Protein AF-A0AAV7ES06-F1 (afdb_monomer_lite)

Organism: Aristolochia fimbriata (NCBI:txid158543)

pLDDT: mean 71.5, std 11.59, range [42.03, 86.38]

Sequence (94 aa):
MEVGYTPDYLFLLQTILQTDPQRNMNREETAFLLDVLKTTILEHAYLQTKVLGINLVTLPNVADAILANGMFCHYDRPRIAQLFEKAGLYMRAQ

Structure (mmCIF, N/CA/C/O backbone):
data_AF-A0AAV7ES06-F1
#
_entry.id   AF-A0AAV7ES06-F1
#
loop_
_atom_site.group_PDB
_atom_site.id
_atom_site.type_symbol
_atom_site.label_atom_id
_atom_site.label_alt_id
_atom_site.label_comp_id
_atom_site.label_asym_id
_atom_site.label_entity_id
_atom_site.label_seq_id
_atom_site.pdbx_PDB_ins_code
_atom_site.Cartn_x
_atom_site.Cartn_y
_atom_site.Cartn_z
_atom_site.occupancy
_atom_site.B_iso_or_equiv
_atom_site.auth_seq_id
_atom_site.auth_comp_id
_atom_site.auth_asym_id
_atom_site.auth_atom_id
_atom_site.pdbx_PDB_model_num
ATOM 1 N N . MET A 1 1 ? 34.493 4.000 -15.566 1.00 42.03 1 MET A N 1
ATOM 2 C CA . MET A 1 1 ? 33.734 3.744 -14.329 1.00 42.03 1 MET A CA 1
ATOM 3 C C . MET A 1 1 ? 32.326 4.233 -14.593 1.00 42.03 1 MET A C 1
ATOM 5 O O . MET A 1 1 ? 32.083 5.427 -14.487 1.00 42.03 1 MET A O 1
ATOM 9 N N . GLU A 1 2 ? 31.443 3.354 -15.067 1.00 43.66 2 GLU A N 1
ATOM 10 C CA . GLU A 1 2 ? 30.011 3.657 -15.081 1.00 43.66 2 GLU A CA 1
ATOM 11 C C . GLU A 1 2 ? 29.595 3.759 -13.617 1.00 43.66 2 GLU A C 1
ATOM 13 O O . GLU A 1 2 ? 29.521 2.759 -12.907 1.00 43.66 2 GLU A O 1
ATOM 18 N N . VAL A 1 3 ? 29.439 4.989 -13.125 1.00 52.06 3 VAL A N 1
ATOM 19 C CA . VAL A 1 3 ? 28.657 5.216 -11.914 1.00 52.06 3 VAL A CA 1
ATOM 20 C C . VAL A 1 3 ? 27.284 4.663 -12.256 1.00 52.06 3 VAL A C 1
ATOM 22 O O . VAL A 1 3 ? 26.573 5.244 -13.074 1.00 52.06 3 VAL A O 1
ATOM 25 N N . GLY A 1 4 ? 26.964 3.501 -11.690 1.00 45.09 4 GLY A N 1
ATOM 26 C CA . GLY A 1 4 ? 25.648 2.894 -11.756 1.00 45.09 4 GLY A CA 1
ATOM 27 C C . GLY A 1 4 ? 24.654 3.794 -11.040 1.00 45.09 4 GLY A C 1
ATOM 28 O O . GLY A 1 4 ? 24.269 3.527 -9.910 1.00 45.09 4 GLY A O 1
ATOM 29 N N . TYR A 1 5 ? 24.257 4.886 -11.688 1.00 48.62 5 TYR A N 1
ATOM 30 C CA . TYR A 1 5 ? 22.997 5.542 -11.404 1.00 48.62 5 TYR A CA 1
ATOM 31 C C . TYR A 1 5 ? 21.925 4.602 -11.944 1.00 48.62 5 TYR A C 1
ATOM 33 O O . TYR A 1 5 ? 21.427 4.775 -13.051 1.00 48.62 5 TYR A O 1
ATOM 41 N N . THR A 1 6 ? 21.580 3.572 -11.176 1.00 53.78 6 THR A N 1
ATOM 42 C CA . THR A 1 6 ? 20.203 3.094 -11.206 1.00 53.78 6 THR A CA 1
ATOM 43 C C . THR A 1 6 ? 19.389 4.234 -10.608 1.00 53.78 6 THR A C 1
ATOM 45 O O . THR A 1 6 ? 19.550 4.504 -9.416 1.00 53.78 6 THR A O 1
ATOM 48 N N . PRO A 1 7 ? 18.618 4.995 -11.407 1.00 57.66 7 PRO A N 1
ATOM 49 C CA . PRO A 1 7 ? 17.760 6.031 -10.857 1.00 57.66 7 PRO A CA 1
ATOM 50 C C . PRO A 1 7 ? 16.855 5.366 -9.826 1.00 57.66 7 PRO A C 1
ATOM 52 O O . PRO A 1 7 ? 16.060 4.486 -10.159 1.00 57.66 7 PRO A O 1
ATOM 55 N N . ASP A 1 8 ? 17.030 5.747 -8.564 1.00 69.19 8 ASP A N 1
ATOM 56 C CA . ASP A 1 8 ? 16.267 5.219 -7.443 1.00 69.19 8 ASP A CA 1
ATOM 57 C C . ASP A 1 8 ? 14.872 5.855 -7.486 1.00 69.19 8 ASP A C 1
ATOM 59 O O . ASP A 1 8 ? 14.509 6.749 -6.719 1.00 69.19 8 ASP A O 1
ATOM 63 N N . TYR A 1 9 ? 14.093 5.444 -8.492 1.00 64.31 9 TYR A N 1
ATOM 64 C CA . TYR A 1 9 ? 12.702 5.843 -8.660 1.00 64.31 9 TYR A CA 1
ATOM 65 C C . TYR A 1 9 ? 11.920 5.514 -7.387 1.00 64.31 9 TYR A C 1
ATOM 67 O O . TYR A 1 9 ? 11.001 6.241 -7.041 1.00 64.31 9 TYR A O 1
ATOM 75 N N . LEU A 1 10 ? 12.324 4.483 -6.640 1.00 64.94 10 LEU A N 1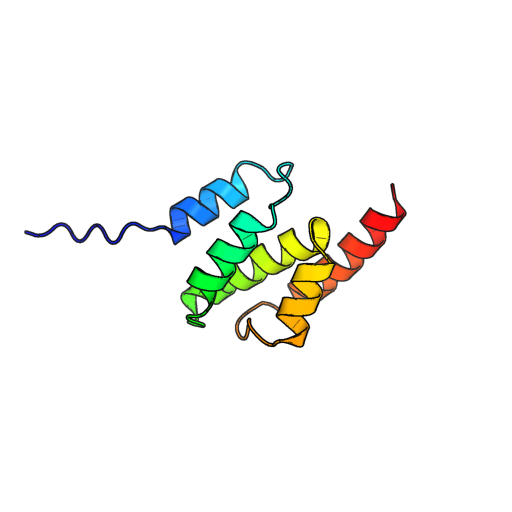
ATOM 76 C CA . LEU A 1 10 ? 11.742 4.118 -5.352 1.00 64.94 10 LEU A CA 1
ATOM 77 C C . LEU A 1 10 ? 11.957 5.205 -4.298 1.00 64.94 10 LEU A C 1
ATOM 79 O O . LEU A 1 10 ? 10.998 5.571 -3.619 1.00 64.94 10 LEU A O 1
ATOM 83 N N . PHE A 1 11 ? 13.164 5.762 -4.186 1.00 71.31 11 PHE A N 1
ATOM 84 C CA . PHE A 1 11 ? 13.437 6.898 -3.308 1.00 71.31 11 PHE A CA 1
ATOM 85 C C . PHE A 1 11 ? 12.680 8.159 -3.737 1.00 71.31 11 PHE A C 1
ATOM 87 O O . PHE A 1 11 ? 12.107 8.861 -2.898 1.00 71.31 11 PHE A O 1
ATOM 94 N N . LEU A 1 12 ? 12.624 8.435 -5.043 1.00 69.19 12 LEU A N 1
ATOM 95 C CA . LEU A 1 12 ? 11.876 9.577 -5.569 1.00 69.19 12 LEU A CA 1
ATOM 96 C C . LEU A 1 12 ? 10.376 9.435 -5.273 1.00 69.19 12 LEU A C 1
ATOM 98 O O . LEU A 1 12 ? 9.759 10.367 -4.766 1.00 69.19 12 LEU A O 1
ATOM 102 N N . LEU A 1 13 ? 9.805 8.249 -5.490 1.00 66.38 13 LEU A N 1
ATOM 103 C CA . LEU A 1 13 ? 8.415 7.937 -5.164 1.00 66.38 13 LEU A CA 1
ATOM 104 C C . LEU A 1 13 ? 8.168 7.964 -3.651 1.00 66.38 13 LEU A C 1
ATOM 106 O O . LEU A 1 13 ? 7.169 8.518 -3.212 1.00 66.38 13 LEU A O 1
ATOM 110 N N . GLN A 1 14 ? 9.075 7.429 -2.825 1.00 64.94 14 GLN A N 1
ATOM 111 C CA . GLN A 1 14 ? 9.014 7.554 -1.361 1.00 64.94 14 GLN A CA 1
ATOM 112 C C . GLN A 1 14 ? 8.937 9.012 -0.930 1.00 64.94 14 GLN A C 1
ATOM 114 O O . GLN A 1 14 ? 8.142 9.329 -0.048 1.00 64.94 14 GLN A O 1
ATOM 119 N N . THR A 1 15 ? 9.764 9.858 -1.541 1.00 67.75 15 THR A N 1
ATOM 120 C CA . THR A 1 15 ? 9.863 11.283 -1.238 1.00 67.75 15 THR A CA 1
ATOM 121 C C . THR A 1 15 ? 8.580 11.992 -1.643 1.00 67.75 15 THR A C 1
ATOM 123 O O . THR A 1 15 ? 7.951 12.611 -0.796 1.00 67.75 15 THR A O 1
ATOM 126 N N . ILE A 1 16 ? 8.115 11.798 -2.880 1.00 64.75 16 ILE A N 1
ATOM 127 C CA . ILE A 1 16 ? 6.849 12.361 -3.374 1.00 64.75 16 ILE A CA 1
ATOM 128 C C . ILE A 1 16 ? 5.674 11.930 -2.478 1.00 64.75 16 ILE A C 1
ATOM 130 O O . ILE A 1 16 ? 4.860 12.760 -2.083 1.00 64.75 16 ILE A O 1
ATOM 134 N N . LEU A 1 17 ? 5.635 10.659 -2.062 1.00 64.69 17 LEU A N 1
ATOM 135 C CA . LEU A 1 17 ? 4.610 10.131 -1.155 1.00 64.69 17 LEU A CA 1
ATOM 136 C C . LEU A 1 17 ? 4.758 10.604 0.305 1.00 64.69 17 LEU A C 1
ATOM 138 O O . LEU A 1 17 ? 3.800 10.501 1.066 1.00 64.69 17 LEU A O 1
ATOM 142 N N . GLN A 1 18 ? 5.945 11.036 0.750 1.00 61.97 18 GLN A N 1
ATOM 143 C CA . GLN A 1 18 ? 6.162 11.563 2.107 1.00 61.97 18 GLN A CA 1
ATOM 144 C C . GLN A 1 18 ? 5.935 13.073 2.199 1.00 61.97 18 GLN A C 1
ATOM 146 O O . GLN A 1 18 ? 5.510 13.543 3.252 1.00 61.97 18 GLN A O 1
ATOM 151 N N . THR A 1 19 ? 6.236 13.822 1.138 1.00 61.62 19 THR A N 1
ATOM 152 C CA . THR A 1 19 ? 6.216 15.288 1.158 1.00 61.62 19 THR A CA 1
ATOM 153 C C . THR A 1 19 ? 4.799 15.856 1.260 1.00 61.62 19 THR A C 1
ATOM 155 O O . THR A 1 19 ? 4.629 16.896 1.890 1.00 61.62 19 THR A O 1
ATOM 158 N N . ASP A 1 20 ? 3.773 15.153 0.769 1.00 54.91 20 ASP A N 1
ATOM 159 C CA . ASP A 1 20 ? 2.393 15.647 0.804 1.00 54.91 20 ASP A CA 1
ATOM 160 C C . ASP A 1 20 ? 1.378 14.585 1.270 1.00 54.91 20 ASP A C 1
ATOM 162 O O . ASP A 1 20 ? 0.707 13.955 0.454 1.00 54.91 20 ASP A O 1
ATOM 166 N N . PRO A 1 21 ? 1.155 14.426 2.588 1.00 51.75 21 PRO A N 1
ATOM 167 C CA . PRO A 1 21 ? 0.041 13.624 3.108 1.00 51.75 21 PRO A CA 1
ATOM 168 C C . PRO A 1 21 ? -1.345 14.224 2.795 1.00 51.75 21 PRO A C 1
ATOM 170 O O . PRO A 1 21 ? -2.357 13.580 3.058 1.00 51.75 21 PRO A O 1
ATOM 173 N N . GLN A 1 22 ? -1.398 15.455 2.268 1.00 53.22 22 GLN A N 1
ATOM 174 C CA . GLN A 1 22 ? -2.621 16.139 1.831 1.00 53.22 22 GLN A CA 1
ATOM 175 C C . GLN A 1 22 ? -2.846 16.062 0.315 1.00 53.22 22 GLN A C 1
ATOM 177 O O . GLN A 1 22 ? -3.955 16.343 -0.143 1.00 53.22 22 GLN A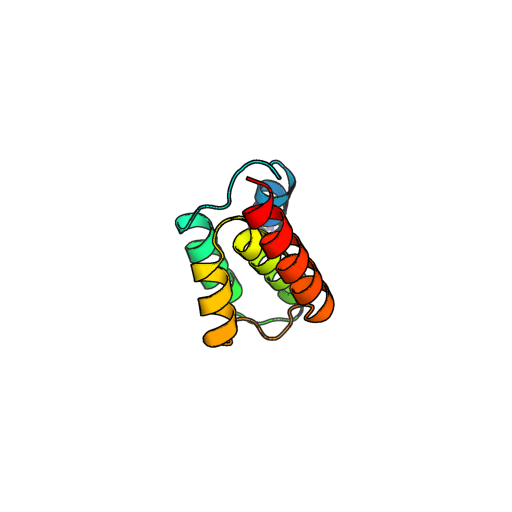 O 1
ATOM 182 N N . ARG A 1 23 ? -1.835 15.676 -0.484 1.00 57.19 23 ARG A N 1
ATOM 183 C CA . ARG A 1 23 ? -2.085 15.364 -1.891 1.00 57.19 23 ARG A CA 1
ATOM 184 C C . ARG A 1 23 ? -2.768 14.013 -1.956 1.00 57.19 23 ARG A C 1
ATOM 186 O O . ARG A 1 23 ? -2.162 12.977 -1.695 1.00 57.19 23 ARG A O 1
ATOM 193 N N . ASN A 1 24 ? -4.033 14.026 -2.357 1.00 60.06 24 ASN A N 1
ATOM 194 C CA . ASN A 1 24 ? -4.693 12.804 -2.772 1.00 60.06 24 ASN A CA 1
ATOM 195 C C . ASN A 1 24 ? -3.890 12.182 -3.918 1.00 60.06 24 ASN A C 1
ATOM 197 O O . ASN A 1 24 ? -3.794 12.765 -4.997 1.00 60.06 24 ASN A O 1
ATOM 201 N N . MET A 1 25 ? -3.338 10.995 -3.671 1.00 65.19 25 MET A N 1
ATOM 202 C CA . MET A 1 25 ? -2.732 10.160 -4.701 1.00 65.19 25 MET A CA 1
ATOM 203 C C . MET A 1 25 ? -3.775 9.938 -5.793 1.00 65.19 25 MET A C 1
ATOM 205 O O . MET A 1 25 ? -4.886 9.468 -5.519 1.00 65.19 25 MET A O 1
ATOM 209 N N . ASN A 1 26 ? -3.455 10.373 -7.004 1.00 72.81 26 ASN A N 1
ATOM 210 C CA . ASN A 1 26 ? -4.366 10.327 -8.136 1.00 72.81 26 ASN A CA 1
ATOM 211 C C . ASN A 1 26 ? -4.234 8.985 -8.876 1.00 72.81 26 ASN A C 1
ATOM 213 O O . ASN A 1 26 ? -3.295 8.211 -8.684 1.00 72.81 26 ASN A O 1
ATOM 217 N N . ARG A 1 27 ? -5.223 8.675 -9.724 1.00 71.06 27 ARG A N 1
ATOM 218 C CA . ARG A 1 27 ? -5.305 7.373 -10.408 1.00 71.06 27 ARG A CA 1
ATOM 219 C C . ARG A 1 27 ? -4.070 7.098 -11.283 1.00 71.06 27 ARG A C 1
ATOM 221 O O . ARG A 1 27 ? -3.693 5.941 -11.435 1.00 71.06 27 ARG A O 1
ATOM 228 N N . GLU A 1 28 ? -3.451 8.143 -11.826 1.00 74.00 28 GLU A N 1
ATOM 229 C CA . GLU A 1 28 ? -2.259 8.066 -12.679 1.00 74.00 28 GLU A CA 1
ATOM 230 C C . GLU A 1 28 ? -1.004 7.676 -11.888 1.00 74.00 28 GLU A C 1
ATOM 232 O O . GLU A 1 28 ? -0.304 6.748 -12.292 1.00 74.00 28 GLU A O 1
ATOM 237 N N . GLU A 1 29 ? -0.759 8.298 -10.727 1.00 72.56 29 GLU A N 1
ATOM 238 C CA . GLU A 1 29 ? 0.345 7.905 -9.841 1.00 72.56 29 GLU A CA 1
ATOM 239 C C . GLU A 1 29 ? 0.170 6.474 -9.338 1.00 72.56 29 GLU A C 1
ATOM 241 O O . GLU A 1 29 ? 1.128 5.703 -9.326 1.00 72.56 29 GLU A O 1
ATOM 246 N N . THR A 1 30 ? -1.059 6.084 -8.987 1.00 74.31 30 THR A N 1
ATOM 247 C CA . THR A 1 30 ? -1.352 4.703 -8.593 1.00 74.31 30 THR A CA 1
ATOM 248 C C . THR A 1 30 ? -1.107 3.726 -9.737 1.00 74.31 30 THR A C 1
ATOM 250 O O . THR A 1 30 ? -0.501 2.686 -9.509 1.00 74.31 30 THR A O 1
ATOM 253 N N . ALA A 1 31 ? -1.521 4.039 -10.966 1.00 78.00 31 ALA A N 1
ATOM 254 C CA . ALA A 1 31 ? -1.275 3.175 -12.120 1.00 78.00 31 ALA A CA 1
ATOM 255 C C . ALA A 1 31 ? 0.226 3.012 -12.406 1.00 78.00 31 ALA A C 1
ATOM 257 O O . ALA A 1 31 ? 0.685 1.891 -12.624 1.00 78.00 31 ALA A O 1
ATOM 258 N N . PHE A 1 32 ? 0.992 4.105 -12.340 1.00 77.06 32 PHE A N 1
ATOM 259 C CA . PHE A 1 32 ? 2.445 4.068 -12.495 1.00 77.06 32 PHE A CA 1
ATOM 260 C C . PHE A 1 32 ? 3.102 3.223 -11.402 1.00 77.06 32 PHE A C 1
ATOM 262 O O . PHE A 1 32 ? 3.901 2.334 -11.690 1.00 77.06 32 PHE A O 1
ATOM 269 N N . LEU A 1 33 ? 2.716 3.440 -10.143 1.00 74.50 33 LEU A N 1
ATOM 270 C CA . LEU A 1 33 ? 3.243 2.649 -9.045 1.00 74.50 33 LEU A CA 1
ATOM 271 C C . LEU A 1 33 ? 2.858 1.180 -9.134 1.00 74.50 33 LEU A C 1
ATOM 273 O O . LEU A 1 33 ? 3.678 0.342 -8.790 1.00 74.50 33 LEU A O 1
ATOM 277 N N . LEU A 1 34 ? 1.648 0.851 -9.581 1.00 77.50 34 LEU A N 1
ATOM 278 C CA . LEU A 1 34 ? 1.247 -0.536 -9.793 1.00 77.50 34 LEU A CA 1
ATOM 279 C C . LEU A 1 34 ? 2.117 -1.208 -10.851 1.00 77.50 34 LEU A C 1
ATOM 281 O O . LEU A 1 34 ? 2.495 -2.360 -10.663 1.00 77.50 34 LEU A O 1
ATOM 285 N N . ASP A 1 35 ? 2.475 -0.502 -11.923 1.00 80.31 35 ASP A N 1
ATOM 286 C CA . ASP A 1 35 ? 3.356 -1.043 -12.957 1.00 80.31 35 ASP A CA 1
ATOM 287 C C . ASP A 1 35 ? 4.787 -1.265 -12.440 1.00 80.31 35 ASP A C 1
ATOM 289 O O . ASP A 1 35 ? 5.366 -2.327 -12.660 1.00 80.31 35 ASP A O 1
ATOM 293 N N . VAL A 1 36 ? 5.307 -0.332 -11.634 1.00 75.06 36 VAL A N 1
ATOM 294 C CA . VAL A 1 36 ? 6.612 -0.464 -10.957 1.00 75.06 36 VAL A CA 1
ATOM 295 C C . VAL A 1 36 ? 6.593 -1.558 -9.877 1.00 75.06 36 VAL A C 1
ATOM 297 O O . VAL A 1 36 ? 7.572 -2.278 -9.692 1.00 75.06 36 VAL A O 1
ATOM 300 N N . LEU A 1 37 ? 5.480 -1.713 -9.155 1.00 71.81 37 LEU A N 1
ATOM 301 C CA . LEU A 1 37 ? 5.313 -2.677 -8.061 1.00 71.81 37 LEU A CA 1
ATOM 302 C C . LEU A 1 37 ? 4.858 -4.068 -8.525 1.00 71.81 37 LEU A C 1
ATOM 304 O O . LEU A 1 37 ? 4.802 -4.972 -7.688 1.00 71.81 37 LEU A O 1
ATOM 308 N N . LYS A 1 38 ? 4.579 -4.270 -9.824 1.00 68.06 38 LYS A N 1
ATOM 309 C CA . LYS A 1 38 ? 4.292 -5.597 -10.406 1.00 68.06 38 LYS A CA 1
ATOM 310 C C . LYS A 1 38 ? 5.415 -6.594 -10.151 1.00 68.06 38 LYS A C 1
ATOM 312 O O . LYS A 1 38 ? 5.145 -7.784 -10.020 1.00 68.06 38 LYS A O 1
ATOM 317 N N . THR A 1 39 ? 6.664 -6.129 -10.078 1.00 67.06 39 THR A N 1
ATOM 318 C CA . THR A 1 39 ? 7.773 -6.975 -9.635 1.00 67.06 39 THR A CA 1
ATOM 319 C C . THR A 1 39 ? 7.685 -7.132 -8.115 1.00 67.06 39 THR A C 1
ATOM 321 O O . THR A 1 39 ? 8.140 -6.297 -7.333 1.00 67.06 39 THR A O 1
ATOM 324 N N . THR A 1 40 ? 6.977 -8.168 -7.668 1.00 59.69 40 THR A N 1
ATOM 325 C CA . THR A 1 40 ? 6.753 -8.440 -6.245 1.00 59.69 40 THR A CA 1
ATOM 326 C C . THR A 1 40 ? 8.028 -9.003 -5.612 1.00 59.69 40 THR A C 1
ATOM 328 O O . THR A 1 40 ? 8.137 -10.206 -5.390 1.00 59.69 40 THR A O 1
ATOM 331 N N . ILE A 1 41 ? 9.005 -8.138 -5.340 1.00 68.94 41 ILE A N 1
ATOM 332 C CA . ILE A 1 41 ? 10.204 -8.469 -4.561 1.00 68.94 41 ILE A CA 1
ATOM 333 C C . ILE A 1 41 ? 10.085 -7.932 -3.132 1.00 68.94 41 ILE A C 1
ATOM 335 O O . ILE A 1 41 ? 9.344 -6.985 -2.861 1.00 68.94 41 ILE A O 1
ATOM 339 N N . LEU A 1 42 ? 10.831 -8.533 -2.205 1.00 67.31 42 LEU A N 1
ATOM 340 C CA . LEU A 1 42 ? 10.760 -8.213 -0.775 1.00 67.31 42 LEU A CA 1
ATOM 341 C C . LEU A 1 42 ? 11.104 -6.746 -0.464 1.00 67.31 42 LEU A C 1
ATOM 343 O O . LEU A 1 42 ? 10.509 -6.161 0.436 1.00 67.31 42 LEU A O 1
ATOM 347 N N . GLU A 1 43 ? 11.985 -6.121 -1.248 1.00 71.06 43 GLU A N 1
ATOM 348 C CA . GLU A 1 43 ? 12.314 -4.689 -1.133 1.00 71.06 43 GLU A CA 1
ATOM 349 C C . GLU A 1 43 ? 11.097 -3.776 -1.349 1.00 71.06 43 GLU A C 1
ATOM 351 O O . GLU A 1 43 ? 11.012 -2.688 -0.783 1.00 71.06 43 GLU A O 1
ATOM 356 N N . HIS A 1 44 ? 10.103 -4.236 -2.111 1.00 72.88 44 HIS A N 1
ATOM 357 C CA . HIS A 1 44 ? 8.911 -3.460 -2.434 1.00 72.88 44 HIS A CA 1
ATOM 358 C C . HIS A 1 44 ? 7.778 -3.680 -1.416 1.00 72.88 44 HIS A C 1
ATOM 360 O O . HIS A 1 44 ? 6.771 -2.978 -1.471 1.00 72.88 44 HIS A O 1
ATOM 366 N N . ALA A 1 45 ? 7.929 -4.592 -0.449 1.00 78.75 45 ALA A N 1
ATOM 367 C CA . ALA A 1 45 ? 6.930 -4.906 0.583 1.00 78.75 45 ALA A CA 1
ATOM 368 C C . ALA A 1 45 ? 6.428 -3.660 1.337 1.00 78.75 45 ALA A C 1
ATOM 370 O O . ALA A 1 45 ? 5.223 -3.437 1.522 1.00 78.75 45 ALA A O 1
ATOM 371 N N . TYR A 1 46 ? 7.371 -2.805 1.736 1.00 78.12 46 TYR A N 1
ATOM 372 C CA . TYR A 1 46 ? 7.073 -1.563 2.440 1.00 78.12 46 TYR A CA 1
ATOM 373 C C . TYR A 1 46 ? 6.302 -0.580 1.551 1.00 78.12 46 TYR A C 1
ATOM 375 O O . TYR A 1 46 ? 5.321 0.022 1.991 1.00 78.12 46 TYR A O 1
ATOM 383 N N . LEU A 1 47 ? 6.695 -0.462 0.281 1.00 77.88 47 LEU A N 1
ATOM 384 C CA . LEU A 1 47 ? 6.023 0.389 -0.698 1.00 77.88 47 LEU A CA 1
ATOM 385 C C . LEU A 1 47 ? 4.612 -0.105 -1.004 1.00 77.88 47 LEU A C 1
ATOM 387 O O . LEU A 1 47 ? 3.684 0.691 -0.933 1.00 77.88 47 LEU A O 1
ATOM 391 N N . GLN A 1 48 ?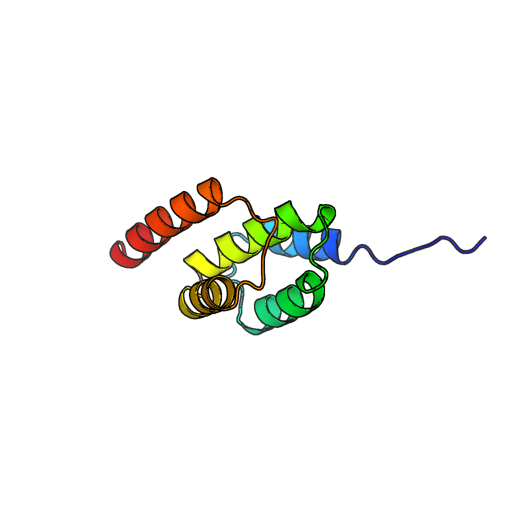 4.425 -1.406 -1.243 1.00 81.25 48 GLN A N 1
ATOM 392 C CA . GLN A 1 48 ? 3.102 -2.009 -1.444 1.00 81.25 48 GLN A CA 1
ATOM 393 C C . GLN A 1 48 ? 2.160 -1.653 -0.289 1.00 81.25 48 GLN A C 1
ATOM 395 O O . GLN A 1 48 ? 1.047 -1.184 -0.511 1.00 81.25 48 GLN A O 1
ATOM 400 N N . THR A 1 49 ? 2.642 -1.778 0.951 1.00 85.00 49 THR A N 1
ATOM 401 C CA . THR A 1 49 ? 1.879 -1.415 2.154 1.00 85.00 49 THR A CA 1
ATOM 402 C C . THR A 1 49 ? 1.528 0.073 2.183 1.00 85.00 49 THR A C 1
ATOM 404 O O . THR A 1 49 ? 0.392 0.450 2.460 1.00 85.00 49 THR A O 1
ATOM 407 N N . LYS A 1 50 ? 2.491 0.948 1.888 1.00 80.00 50 LYS A N 1
ATOM 408 C CA . LYS A 1 50 ? 2.271 2.400 1.910 1.00 80.00 50 LYS A CA 1
ATOM 409 C C . LYS A 1 50 ? 1.255 2.836 0.858 1.00 80.00 50 LYS A C 1
ATOM 411 O O . LYS A 1 50 ? 0.362 3.624 1.141 1.00 80.00 50 LYS A O 1
ATOM 416 N N . VAL A 1 51 ? 1.395 2.300 -0.345 1.00 79.56 51 VAL A N 1
ATOM 417 C CA . VAL A 1 51 ? 0.625 2.675 -1.533 1.00 79.56 51 VAL A CA 1
ATOM 418 C C . VAL A 1 51 ? -0.791 2.174 -1.422 1.00 79.56 51 VAL A C 1
ATOM 420 O O . VAL A 1 51 ? -1.725 2.918 -1.706 1.00 79.56 51 VAL A O 1
ATOM 423 N N . LEU A 1 52 ? -0.963 0.943 -0.947 1.00 82.25 52 LEU A N 1
ATOM 424 C CA . LEU A 1 52 ? -2.277 0.428 -0.624 1.00 82.25 52 LEU A CA 1
ATOM 425 C C . LEU A 1 52 ? -2.912 1.250 0.506 1.00 82.25 52 LEU A C 1
ATOM 427 O O . LEU A 1 52 ? -4.072 1.620 0.403 1.00 82.25 52 LEU A O 1
ATOM 431 N N . GLY A 1 53 ? -2.142 1.633 1.528 1.00 81.69 53 GLY A N 1
ATOM 432 C CA . GLY A 1 53 ? -2.609 2.502 2.607 1.00 81.69 53 GLY A CA 1
ATOM 433 C C . GLY A 1 53 ? -3.118 3.867 2.137 1.00 81.69 53 GLY A C 1
ATOM 434 O O . GLY A 1 53 ? -4.183 4.302 2.566 1.00 81.69 53 GLY A O 1
ATOM 435 N N . ILE A 1 54 ? -2.388 4.529 1.237 1.00 78.50 54 ILE A N 1
ATOM 436 C CA . ILE A 1 54 ? -2.795 5.825 0.678 1.00 78.50 54 ILE A CA 1
ATOM 437 C C . ILE A 1 54 ? -4.009 5.648 -0.238 1.00 78.50 54 ILE A C 1
ATOM 439 O O . ILE A 1 54 ? -5.000 6.356 -0.071 1.00 78.50 54 ILE A O 1
ATOM 443 N N . ASN A 1 55 ? -3.984 4.652 -1.132 1.00 79.88 55 ASN A N 1
ATOM 444 C CA . ASN A 1 55 ? -5.121 4.348 -2.001 1.00 79.88 55 ASN A CA 1
ATOM 445 C C . ASN A 1 55 ? -6.376 3.980 -1.209 1.00 79.88 55 ASN A C 1
ATOM 447 O O . ASN A 1 55 ? -7.465 4.302 -1.645 1.00 79.88 55 ASN A O 1
ATOM 451 N N . LEU A 1 56 ? -6.273 3.359 -0.037 1.00 81.06 56 LEU A N 1
ATOM 452 C CA . LEU A 1 56 ? -7.452 3.070 0.783 1.00 81.06 56 LEU A CA 1
ATOM 453 C C . LEU A 1 56 ? -8.167 4.329 1.273 1.00 81.06 56 LEU A C 1
ATOM 455 O O . LEU A 1 56 ? -9.390 4.333 1.394 1.00 81.06 56 LEU A O 1
ATOM 459 N N . VAL A 1 57 ? -7.411 5.393 1.533 1.00 77.25 57 VAL A N 1
ATOM 460 C CA . VAL A 1 57 ? -7.954 6.674 1.991 1.00 77.25 57 VAL A CA 1
ATOM 461 C C . VAL A 1 57 ? -8.433 7.519 0.808 1.00 77.25 57 VAL A C 1
ATOM 463 O O . VAL A 1 57 ? -9.488 8.140 0.894 1.00 77.25 57 VAL A O 1
ATOM 466 N N . THR A 1 58 ? -7.688 7.538 -0.301 1.00 74.88 58 THR A N 1
ATOM 467 C CA . THR A 1 58 ? -7.958 8.434 -1.439 1.00 74.88 58 THR A CA 1
ATOM 468 C C . THR A 1 58 ? -8.788 7.785 -2.551 1.00 74.88 58 THR A C 1
ATOM 470 O O . THR A 1 58 ? -9.611 8.448 -3.178 1.00 74.88 58 THR A O 1
ATOM 473 N N . LEU A 1 59 ? -8.571 6.496 -2.816 1.00 80.62 59 LEU A N 1
ATOM 474 C CA . LEU A 1 59 ? -9.085 5.723 -3.953 1.00 80.62 59 LEU A CA 1
ATOM 475 C C . LEU A 1 59 ? -9.515 4.300 -3.521 1.00 80.62 59 LEU A C 1
ATOM 477 O O . LEU A 1 59 ? -8.965 3.309 -4.018 1.00 80.62 59 LEU A O 1
ATOM 481 N N . PRO A 1 60 ? -10.516 4.161 -2.630 1.00 79.75 60 PRO A N 1
ATOM 482 C CA . PRO A 1 60 ? -10.921 2.866 -2.072 1.00 79.75 60 PRO A CA 1
ATOM 483 C C . PRO A 1 60 ? -11.280 1.838 -3.149 1.00 79.75 60 PRO A C 1
ATOM 485 O O . PRO A 1 60 ? -10.917 0.674 -3.034 1.00 79.75 60 PRO A O 1
ATOM 488 N N . ASN A 1 61 ? -11.905 2.283 -4.244 1.00 82.75 61 ASN A N 1
ATOM 489 C CA . ASN A 1 61 ? -12.256 1.433 -5.385 1.00 82.75 61 ASN A CA 1
ATOM 490 C C . ASN A 1 61 ? -11.025 0.787 -6.044 1.00 82.75 61 ASN A C 1
ATOM 492 O O . ASN A 1 61 ? -11.096 -0.333 -6.538 1.00 82.75 61 ASN A O 1
ATOM 496 N N . VAL A 1 62 ? -9.897 1.504 -6.087 1.00 83.38 62 VAL A N 1
ATOM 497 C CA . VAL A 1 62 ? -8.655 0.994 -6.679 1.00 83.38 62 VAL A CA 1
ATOM 498 C C . VAL A 1 62 ? -7.949 0.076 -5.690 1.00 83.38 62 VAL A C 1
ATOM 500 O O . VAL A 1 62 ? -7.496 -0.993 -6.080 1.00 83.38 62 VAL A O 1
ATOM 503 N N . ALA A 1 63 ? -7.895 0.452 -4.411 1.00 83.44 63 ALA A N 1
ATOM 504 C CA . ALA A 1 63 ? -7.331 -0.398 -3.366 1.00 83.44 63 ALA A CA 1
ATOM 505 C C . ALA A 1 63 ? -8.056 -1.750 -3.251 1.00 83.44 63 ALA A C 1
ATOM 507 O O . ALA A 1 63 ? -7.396 -2.783 -3.145 1.00 83.44 63 ALA A O 1
ATOM 508 N N . ASP A 1 64 ? -9.387 -1.748 -3.333 1.00 83.25 64 ASP A N 1
ATOM 509 C CA . ASP A 1 64 ? -10.198 -2.965 -3.357 1.00 83.25 64 ASP A CA 1
ATOM 510 C C . ASP A 1 64 ? -9.871 -3.828 -4.581 1.00 83.25 64 ASP A C 1
ATOM 512 O O . ASP A 1 64 ? -9.556 -5.005 -4.435 1.00 83.25 64 ASP A O 1
ATOM 516 N N . ALA A 1 65 ? -9.800 -3.228 -5.774 1.00 86.25 65 ALA A N 1
ATOM 517 C CA . ALA A 1 65 ? -9.414 -3.941 -6.990 1.00 86.25 65 ALA A CA 1
ATOM 518 C C . ALA A 1 65 ? -7.998 -4.543 -6.907 1.00 86.25 65 ALA A C 1
ATOM 520 O O . ALA A 1 65 ? -7.779 -5.658 -7.371 1.00 86.25 65 ALA A O 1
ATOM 521 N N . ILE A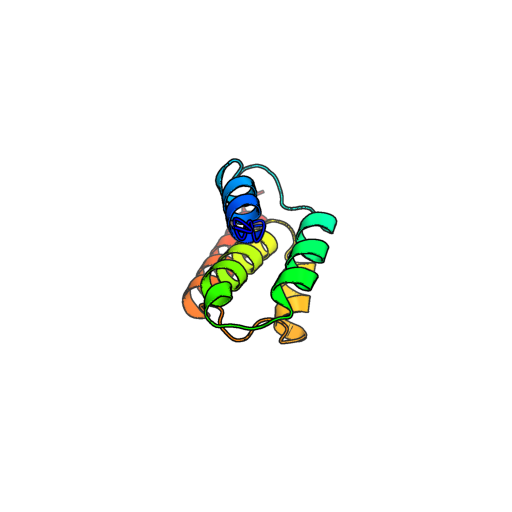 1 66 ? -7.033 -3.842 -6.301 1.00 82.44 66 ILE A N 1
ATOM 522 C CA . ILE A 1 66 ? -5.661 -4.341 -6.105 1.00 82.44 66 ILE A CA 1
ATOM 523 C C . ILE A 1 66 ? -5.657 -5.569 -5.185 1.00 82.44 66 ILE A C 1
ATOM 525 O O . ILE A 1 66 ? -4.976 -6.555 -5.479 1.00 82.44 66 ILE A O 1
ATOM 529 N N . LEU A 1 67 ? -6.416 -5.508 -4.086 1.00 82.44 67 LEU A N 1
ATOM 530 C CA . LEU A 1 67 ? -6.570 -6.610 -3.135 1.00 82.44 67 LEU A CA 1
ATOM 531 C C . LEU A 1 67 ? -7.297 -7.800 -3.767 1.00 82.44 67 LEU A C 1
ATOM 533 O O . LEU A 1 67 ? -6.817 -8.928 -3.666 1.00 82.44 67 LEU A O 1
ATOM 537 N N . ALA A 1 68 ? -8.408 -7.548 -4.461 1.00 83.75 68 ALA A N 1
ATOM 538 C CA . ALA A 1 68 ? -9.201 -8.561 -5.150 1.00 83.75 68 ALA A CA 1
ATOM 539 C C . ALA A 1 68 ? -8.404 -9.261 -6.259 1.00 83.75 68 ALA A C 1
ATOM 541 O O . ALA A 1 68 ? -8.536 -10.466 -6.453 1.00 83.75 68 ALA A O 1
ATOM 542 N N . ASN A 1 69 ? -7.543 -8.518 -6.958 1.00 83.38 69 ASN A N 1
ATOM 543 C CA . ASN A 1 69 ? -6.699 -9.053 -8.022 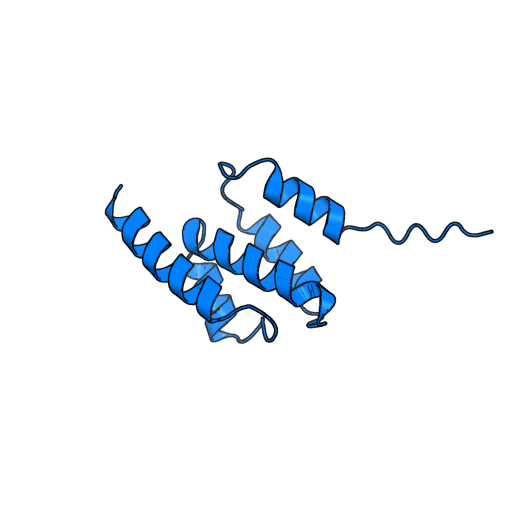1.00 83.38 69 ASN A CA 1
ATOM 544 C C . ASN A 1 69 ? -5.398 -9.692 -7.498 1.00 83.38 69 ASN A C 1
ATOM 546 O O . ASN A 1 69 ? -4.617 -10.220 -8.284 1.00 83.38 69 ASN A O 1
ATOM 550 N N . GLY A 1 70 ? -5.127 -9.625 -6.188 1.00 79.25 70 GLY A N 1
ATOM 551 C CA . GLY A 1 70 ? -3.929 -10.211 -5.581 1.00 79.25 70 GLY A CA 1
ATOM 552 C C . GLY A 1 70 ? -2.613 -9.631 -6.112 1.00 79.25 70 GLY A C 1
ATOM 553 O O . GLY A 1 70 ? -1.599 -10.324 -6.123 1.00 79.25 70 GLY A O 1
ATOM 554 N N . MET A 1 71 ? -2.613 -8.372 -6.570 1.00 78.31 71 MET A N 1
ATOM 555 C CA . MET A 1 71 ? -1.432 -7.735 -7.175 1.00 78.31 71 MET A CA 1
ATOM 556 C C . MET A 1 71 ? -0.278 -7.548 -6.181 1.00 78.31 71 MET A C 1
ATOM 558 O O . MET A 1 71 ? 0.884 -7.522 -6.581 1.00 78.31 71 MET A O 1
ATOM 562 N N . PHE A 1 72 ? -0.579 -7.415 -4.887 1.00 79.06 72 PHE A N 1
ATOM 563 C CA . PHE A 1 72 ? 0.422 -7.320 -3.827 1.00 79.06 72 PHE A CA 1
ATOM 564 C C . PHE A 1 72 ? 0.441 -8.604 -3.002 1.00 79.06 72 PHE A C 1
ATOM 566 O O . PHE A 1 72 ? -0.607 -9.126 -2.635 1.00 79.06 72 PHE A O 1
ATOM 573 N N . CYS A 1 73 ? 1.639 -9.090 -2.672 1.00 76.75 73 CYS A N 1
ATOM 574 C CA . CYS A 1 73 ? 1.816 -10.336 -1.916 1.00 76.75 73 CYS A CA 1
ATOM 575 C C . CYS A 1 73 ? 2.635 -10.135 -0.630 1.00 76.75 73 CYS A C 1
ATOM 577 O O . CYS A 1 73 ? 2.384 -10.798 0.374 1.00 76.75 73 CYS A O 1
ATOM 579 N N . HIS A 1 74 ? 3.558 -9.166 -0.627 1.00 80.12 74 HIS A N 1
ATOM 580 C CA . HIS A 1 74 ? 4.482 -8.910 0.485 1.00 80.12 74 HIS A CA 1
ATOM 581 C C . HIS A 1 74 ? 4.060 -7.751 1.398 1.00 80.12 74 HIS A C 1
ATOM 583 O O . HIS A 1 74 ? 4.816 -7.352 2.278 1.00 80.12 74 HIS A O 1
ATOM 589 N N . TYR A 1 75 ? 2.871 -7.191 1.201 1.00 84.38 75 TYR A N 1
ATOM 590 C CA . TYR A 1 75 ? 2.380 -6.087 2.017 1.00 84.38 75 TYR A CA 1
ATOM 591 C C . TYR A 1 75 ? 1.998 -6.526 3.440 1.00 84.38 75 TYR A C 1
ATOM 593 O O . TYR A 1 75 ? 1.626 -7.674 3.699 1.00 84.38 75 TYR A O 1
ATOM 601 N N . ASP A 1 76 ? 2.026 -5.571 4.366 1.00 86.38 76 ASP A N 1
ATOM 602 C CA . ASP A 1 76 ? 1.699 -5.787 5.769 1.00 86.38 76 ASP A CA 1
ATOM 603 C C . ASP A 1 76 ? 0.176 -5.811 5.981 1.00 86.38 76 ASP A C 1
ATOM 605 O O . ASP A 1 76 ? -0.493 -4.784 6.119 1.00 86.38 76 ASP A O 1
ATOM 609 N N . ARG A 1 77 ? -0.394 -7.019 5.971 1.00 83.62 77 ARG A N 1
ATOM 610 C CA . ARG A 1 77 ? -1.837 -7.252 6.148 1.00 83.62 77 ARG A CA 1
ATOM 611 C C . ARG A 1 77 ? -2.429 -6.584 7.402 1.00 83.62 77 ARG A C 1
ATOM 613 O O . ARG A 1 77 ? -3.467 -5.938 7.250 1.00 83.62 77 ARG A O 1
ATOM 620 N N . PRO A 1 78 ? -1.834 -6.691 8.612 1.00 85.19 78 PRO A N 1
ATOM 621 C CA . PRO A 1 78 ? -2.421 -6.063 9.793 1.00 85.19 78 PRO A CA 1
ATOM 622 C C . PRO A 1 78 ? -2.388 -4.531 9.719 1.00 85.19 78 PRO A C 1
ATOM 624 O O . PRO A 1 78 ? -3.371 -3.890 10.093 1.00 85.19 78 PRO A O 1
ATOM 627 N N . ARG A 1 79 ? -1.324 -3.925 9.173 1.00 84.38 79 ARG A N 1
ATOM 628 C CA . ARG A 1 79 ? -1.268 -2.473 8.934 1.00 84.38 79 ARG A CA 1
ATOM 629 C C . ARG A 1 79 ? -2.368 -2.007 7.980 1.00 84.38 79 ARG A C 1
ATOM 631 O O . ARG A 1 79 ? -3.007 -0.988 8.232 1.00 84.38 79 ARG A O 1
ATOM 638 N N . ILE A 1 80 ? -2.585 -2.749 6.896 1.00 85.75 80 ILE A N 1
ATOM 639 C CA . ILE A 1 80 ? -3.605 -2.446 5.887 1.00 85.75 80 ILE A CA 1
ATOM 640 C C . ILE A 1 80 ? -5.015 -2.565 6.455 1.00 85.75 80 ILE A C 1
ATOM 642 O O . ILE A 1 80 ? -5.821 -1.669 6.231 1.00 85.75 80 ILE A O 1
ATOM 646 N N . ALA A 1 81 ? -5.301 -3.613 7.229 1.00 83.81 81 ALA A N 1
ATOM 647 C CA . ALA A 1 81 ? -6.600 -3.780 7.875 1.00 83.81 81 ALA A CA 1
ATOM 648 C C . ALA A 1 81 ? -6.937 -2.591 8.796 1.00 83.81 81 ALA A C 1
ATOM 650 O O . ALA A 1 81 ? -8.023 -2.024 8.696 1.00 83.81 81 ALA A O 1
ATOM 651 N N . GLN A 1 82 ? -5.976 -2.140 9.612 1.00 83.94 82 GLN A N 1
ATOM 652 C CA . GLN A 1 82 ? -6.163 -0.963 10.471 1.00 83.94 82 GLN A CA 1
ATOM 653 C C . GLN A 1 82 ? -6.405 0.322 9.671 1.00 83.94 82 GLN A C 1
ATOM 655 O O . GLN A 1 82 ? -7.225 1.157 10.055 1.00 83.94 82 GLN A O 1
ATOM 660 N N . LEU A 1 83 ? -5.690 0.504 8.556 1.00 79.62 83 LEU A N 1
ATOM 661 C CA . LEU A 1 83 ? -5.898 1.648 7.669 1.00 79.62 83 LEU A CA 1
ATOM 662 C C . LEU A 1 83 ? -7.264 1.594 6.985 1.00 79.62 83 LEU A C 1
ATOM 664 O O . LEU A 1 83 ? -7.872 2.642 6.815 1.00 79.62 83 LEU A O 1
ATOM 668 N N . PHE A 1 84 ? -7.763 0.404 6.651 1.00 79.81 84 PHE A N 1
ATOM 669 C CA . PHE A 1 84 ? -9.093 0.202 6.078 1.00 79.81 84 PHE A CA 1
ATOM 670 C C . PHE A 1 84 ? -10.195 0.616 7.059 1.00 79.81 84 PHE A C 1
ATOM 672 O O . PHE A 1 84 ? -11.085 1.387 6.703 1.00 79.81 84 PHE A O 1
ATOM 679 N N . GLU A 1 85 ? -10.106 0.171 8.317 1.00 81.62 85 GLU A N 1
ATOM 680 C CA . GLU A 1 85 ? -11.036 0.593 9.372 1.00 81.62 85 GLU A CA 1
ATOM 681 C C . GLU A 1 85 ? -10.990 2.105 9.583 1.00 81.62 85 GLU A C 1
ATOM 683 O O . GLU A 1 85 ? -12.026 2.768 9.661 1.00 81.62 85 GLU A O 1
ATOM 688 N N . LYS A 1 86 ? -9.782 2.672 9.613 1.00 73.69 86 LYS A N 1
ATOM 689 C CA . LYS A 1 86 ? -9.602 4.112 9.765 1.00 73.69 86 LYS A CA 1
ATOM 690 C C . LYS A 1 86 ? -10.159 4.873 8.559 1.00 73.69 86 LYS A C 1
ATOM 692 O O . LYS A 1 86 ? -10.882 5.838 8.758 1.00 73.69 86 LYS A O 1
ATOM 697 N N . ALA A 1 87 ? -9.908 4.436 7.328 1.00 69.94 87 ALA A N 1
ATOM 698 C CA . ALA A 1 87 ? -10.446 5.055 6.115 1.00 69.94 87 ALA A CA 1
ATOM 699 C C . ALA A 1 87 ? -11.983 4.995 6.070 1.00 69.94 87 ALA A C 1
ATOM 701 O O . ALA A 1 87 ? -12.625 5.992 5.747 1.00 69.94 87 ALA A O 1
ATOM 702 N N . GLY A 1 88 ? -12.582 3.870 6.478 1.00 68.06 88 GLY A N 1
ATOM 703 C CA . GLY A 1 88 ? -14.035 3.726 6.600 1.00 68.06 88 GLY A CA 1
ATOM 704 C C . GLY A 1 88 ? -14.650 4.628 7.677 1.00 68.06 88 GLY A C 1
ATOM 705 O O . GLY A 1 88 ? -15.765 5.119 7.505 1.00 68.06 88 GLY A O 1
ATOM 706 N N . LEU A 1 89 ? -13.921 4.898 8.764 1.00 64.25 89 LEU A N 1
ATOM 707 C CA . LEU A 1 89 ? -14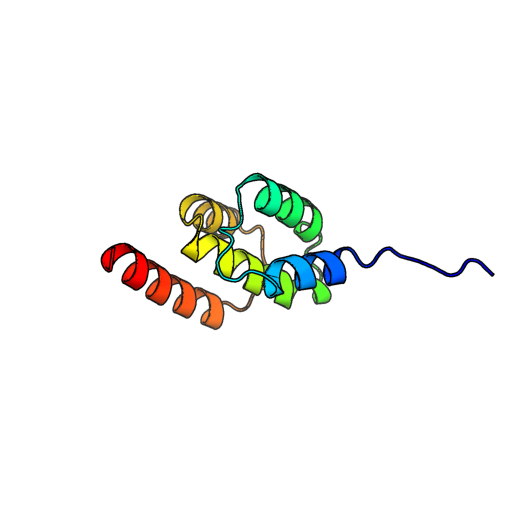.305 5.890 9.773 1.00 64.25 89 LEU A CA 1
ATOM 708 C C . LEU A 1 89 ? -14.141 7.328 9.260 1.00 64.25 89 LEU A C 1
ATOM 710 O O . LEU A 1 89 ? -15.008 8.157 9.517 1.00 64.25 89 LEU A O 1
ATOM 714 N N . TYR A 1 90 ? -13.078 7.619 8.506 1.00 55.88 90 TYR A N 1
ATOM 715 C CA . TYR A 1 90 ? -12.835 8.942 7.921 1.00 55.88 90 TYR A CA 1
ATOM 716 C C . TYR A 1 90 ? -13.863 9.302 6.838 1.00 55.88 90 TYR A C 1
ATOM 718 O O . TYR A 1 90 ? -14.352 10.425 6.843 1.00 55.88 90 TYR A O 1
ATOM 726 N N . MET A 1 91 ? -14.269 8.367 5.969 1.00 53.75 91 MET A N 1
ATOM 727 C CA . MET A 1 91 ? -15.342 8.614 4.985 1.00 53.75 91 MET A CA 1
ATOM 728 C C . MET A 1 91 ? -16.700 8.885 5.631 1.00 53.75 91 MET A C 1
ATOM 730 O O . MET A 1 91 ? -17.540 9.551 5.039 1.00 53.75 91 MET A O 1
ATOM 734 N N . ARG A 1 92 ? -16.927 8.364 6.840 1.00 53.12 92 ARG A N 1
ATOM 735 C CA . ARG A 1 92 ? -18.137 8.648 7.622 1.00 53.12 92 ARG A CA 1
ATOM 736 C C . ARG A 1 92 ? -18.072 9.985 8.360 1.00 53.12 92 ARG A C 1
ATOM 738 O O . ARG A 1 92 ? -19.100 10.434 8.850 1.00 53.12 92 ARG A O 1
ATOM 745 N N . ALA A 1 93 ? -16.888 10.583 8.474 1.00 47.62 93 ALA A N 1
ATOM 746 C CA . ALA A 1 93 ? -16.658 11.830 9.195 1.00 47.62 93 ALA A CA 1
ATOM 747 C C . ALA A 1 93 ? -16.677 13.078 8.288 1.00 47.62 93 ALA A C 1
ATOM 749 O O . ALA A 1 93 ? -16.277 14.146 8.750 1.00 47.62 93 ALA A O 1
ATOM 750 N N . GLN A 1 94 ? -17.114 12.952 7.028 1.00 45.12 94 GLN A N 1
ATOM 751 C CA . GLN A 1 94 ? -17.250 14.063 6.080 1.00 45.12 94 GLN A CA 1
ATOM 752 C C . GLN A 1 94 ? -18.707 14.497 5.907 1.00 45.12 94 GLN A C 1
ATOM 754 O O . GLN A 1 94 ? -19.590 13.610 5.901 1.00 45.12 94 GLN A O 1
#

Secondary structure (DSSP, 8-state):
--------HHHHHHHHHHH-TTS---HHHHHHHHHHHTS--GGGHHHHHHHHHHHHHH-HHHHHHHHHTT--SSS-HHHHHHHHHHHHHHHTT-

Foldseek 3Di:
DPPPPPPPVVVVLVCVLPVPPPPQDDPVNLVVVLVVCLPADLVCQDVVQSSLLSCLQRPVVVSVVCVVVVSYDNHDVVSNVVSNVVSVVVVVVD

InterPro domains:
  IPR000547 Clathrin, heavy chain/VPS, 7-fold repeat [PS50236] (1-94)
  IPR016024 Armadillo-type fold [SSF48371] (2-93)
  IPR055358 Clathrin heavy-chain repeat [PF00637] (22-93)

Radius of gyration: 14.16 Å; chains: 1; bounding box: 52×26×26 Å